Protein AF-A0A7X4AJE9-F1 (afdb_monomer)

pLDDT: mean 83.7, std 13.71, range [44.84, 95.62]

Foldseek 3Di:
DPDDDPPDDPPQPPQPPDDPVRLLVVLPDPDDLVNCCVPRNNVSSVSSVQSVDPVRHDQDPVNVVVDDDCCVVPVPVVVVVVVVVVPPPPPPPDDDDDDDDDPVVVVVLVVPDVPSVVVVVVVCCCVPVPD

Solvent-accessible surface area (backbone atoms only — not comparable to full-atom values): 8282 Å² total; per-residue (Å²): 129,86,81,78,62,92,87,65,75,76,76,75,64,70,89,56,84,73,50,69,72,55,33,48,60,48,34,77,39,95,67,46,60,69,60,38,23,76,73,41,23,61,71,51,23,50,52,21,54,36,65,57,34,82,93,56,60,84,83,47,72,70,52,59,72,67,59,72,62,58,62,79,80,39,46,67,59,50,51,50,53,51,48,58,59,73,57,50,75,73,70,69,95,65,81,93,74,93,74,91,73,60,70,69,57,52,57,53,38,59,73,72,33,96,59,35,71,60,54,52,52,52,52,50,43,54,73,75,66,52,134

Radius of gyration: 29.21 Å; Cα contacts (8 Å, |Δi|>4): 60; chains: 1; bounding box: 66×32×68 Å

Structure (mmCIF, N/CA/C/O backbone):
data_AF-A0A7X4AJE9-F1
#
_entry.id   AF-A0A7X4AJE9-F1
#
loop_
_atom_site.group_PDB
_atom_site.id
_atom_site.type_symbol
_atom_site.label_atom_id
_atom_site.label_alt_id
_atom_site.label_comp_id
_atom_site.label_asym_id
_atom_site.label_entity_id
_atom_site.label_seq_id
_atom_site.pdbx_PDB_ins_code
_atom_site.Cartn_x
_atom_site.Cartn_y
_atom_site.Cartn_z
_atom_site.occupancy
_atom_site.B_iso_or_equiv
_atom_site.auth_seq_id
_atom_site.auth_comp_id
_atom_site.auth_asym_id
_atom_site.auth_atom_id
_atom_site.pdbx_PDB_model_num
ATOM 1 N N . MET A 1 1 ? 10.219 17.040 29.426 1.00 45.28 1 MET A N 1
ATOM 2 C CA . MET A 1 1 ? 9.999 15.578 29.452 1.00 45.28 1 MET A CA 1
ATOM 3 C C . MET A 1 1 ? 11.232 14.907 30.043 1.00 45.28 1 MET A C 1
ATOM 5 O O . MET A 1 1 ? 12.330 15.249 29.604 1.00 45.28 1 MET A O 1
ATOM 9 N N . PRO A 1 2 ? 11.107 14.047 31.068 1.00 44.84 2 PRO A N 1
ATOM 10 C CA . PRO A 1 2 ? 12.257 13.330 31.611 1.00 44.84 2 PRO A CA 1
ATOM 11 C C . PRO A 1 2 ? 12.826 12.388 30.541 1.00 44.84 2 PRO A C 1
ATOM 13 O O . PRO A 1 2 ? 12.080 11.674 29.876 1.00 44.84 2 PRO A O 1
ATOM 16 N N . LYS A 1 3 ? 14.146 12.426 30.329 1.00 49.47 3 LYS A N 1
ATOM 17 C CA . LYS A 1 3 ? 14.810 11.602 29.310 1.00 49.47 3 LYS A CA 1
ATOM 18 C C . LYS A 1 3 ? 14.793 10.137 29.756 1.00 49.47 3 LYS A C 1
ATOM 20 O O . LYS A 1 3 ? 15.368 9.808 30.793 1.00 49.47 3 LYS A O 1
ATOM 25 N N . LEU A 1 4 ? 14.132 9.276 28.983 1.00 56.88 4 LEU A N 1
ATOM 26 C CA . LEU A 1 4 ? 14.134 7.828 29.199 1.00 56.88 4 LEU A CA 1
ATOM 27 C C . LEU A 1 4 ? 15.557 7.272 29.047 1.00 56.88 4 LEU A C 1
ATOM 29 O O . LEU A 1 4 ? 16.344 7.752 28.227 1.00 56.88 4 LEU A O 1
ATOM 33 N N . LYS A 1 5 ? 15.898 6.263 29.855 1.00 60.06 5 LYS A N 1
ATOM 34 C CA . LYS A 1 5 ? 17.211 5.608 29.796 1.00 60.06 5 LYS A CA 1
ATOM 35 C C . LYS A 1 5 ? 17.308 4.728 28.537 1.00 60.06 5 LYS A C 1
ATOM 37 O O . LYS A 1 5 ? 16.307 4.095 28.185 1.00 60.06 5 LYS A O 1
ATOM 42 N N . PRO A 1 6 ? 18.486 4.630 27.890 1.00 46.41 6 PRO A N 1
ATOM 43 C CA . PRO A 1 6 ? 18.695 3.731 26.754 1.00 46.41 6 PRO A CA 1
ATOM 44 C C . PRO A 1 6 ? 18.333 2.287 27.136 1.00 46.41 6 PRO A C 1
ATOM 46 O O . PRO A 1 6 ? 18.794 1.798 28.164 1.00 46.41 6 PRO A O 1
ATOM 49 N N . GLY A 1 7 ? 17.484 1.627 26.341 1.00 64.62 7 GLY A N 1
ATOM 50 C CA . GLY A 1 7 ? 16.988 0.269 26.621 1.00 64.62 7 GLY A CA 1
ATOM 51 C C . GLY A 1 7 ? 15.660 0.197 27.386 1.00 64.62 7 GLY A C 1
ATOM 52 O O . GLY A 1 7 ? 15.195 -0.897 27.691 1.00 64.62 7 GLY A O 1
ATOM 53 N N . THR A 1 8 ? 15.022 1.336 27.674 1.00 60.09 8 THR A N 1
ATOM 54 C CA . THR A 1 8 ? 13.653 1.349 28.210 1.00 60.09 8 THR A CA 1
ATOM 55 C C . THR A 1 8 ? 12.678 0.961 27.100 1.00 60.09 8 THR A C 1
ATOM 57 O O . THR A 1 8 ? 12.446 1.735 26.174 1.00 60.09 8 THR A O 1
ATOM 60 N N . ILE A 1 9 ? 12.115 -0.244 27.191 1.00 61.12 9 ILE A N 1
ATOM 61 C CA . ILE A 1 9 ? 10.921 -0.628 26.433 1.00 61.12 9 ILE A CA 1
ATOM 62 C C . ILE A 1 9 ? 9.808 0.306 26.910 1.00 61.12 9 ILE A C 1
ATOM 64 O O . ILE A 1 9 ? 9.560 0.386 28.114 1.00 61.12 9 ILE A O 1
ATOM 68 N N . TRP A 1 10 ? 9.181 1.048 25.995 1.00 51.84 10 TRP A N 1
ATOM 69 C CA . TRP A 1 10 ? 8.022 1.872 26.332 1.00 51.84 10 TRP A CA 1
ATOM 70 C C . TRP A 1 10 ? 6.995 0.989 27.050 1.00 51.84 10 TRP A C 1
ATOM 72 O O . TRP A 1 10 ? 6.635 -0.057 26.500 1.00 51.84 10 TRP A O 1
ATOM 82 N N . PRO A 1 11 ? 6.547 1.336 28.273 1.00 54.44 11 PRO A N 1
ATOM 83 C CA . PRO A 1 11 ? 5.433 0.616 28.862 1.00 54.44 11 PRO A CA 1
ATOM 84 C C . PRO A 1 11 ? 4.265 0.773 27.891 1.00 54.44 11 PRO A C 1
ATOM 86 O O . PRO A 1 11 ? 3.848 1.897 27.617 1.00 54.44 11 PRO A O 1
ATOM 89 N N . LYS A 1 12 ? 3.775 -0.338 27.322 1.00 54.31 12 LYS A N 1
ATOM 90 C CA . LYS A 1 12 ? 2.525 -0.290 26.563 1.00 54.31 12 LYS A CA 1
ATOM 91 C C . LYS A 1 12 ? 1.478 0.299 27.511 1.00 54.31 12 LYS A C 1
ATOM 93 O O . LYS A 1 12 ? 1.359 -0.230 28.623 1.00 54.31 12 LYS A O 1
ATOM 98 N N . PRO A 1 13 ? 0.782 1.387 27.136 1.00 55.06 13 PRO A N 1
ATOM 99 C CA . PRO A 1 13 ? -0.283 1.915 27.972 1.00 55.06 13 PRO A CA 1
ATOM 100 C C . PRO A 1 13 ? -1.250 0.771 28.288 1.00 55.06 13 PRO A C 1
ATOM 102 O O . PRO A 1 13 ? -1.465 -0.119 27.457 1.00 55.06 13 PRO A O 1
ATOM 105 N N . ALA A 1 14 ? -1.758 0.738 29.522 1.00 57.28 14 ALA A N 1
ATOM 106 C CA . ALA A 1 14 ? -2.761 -0.246 29.909 1.00 57.28 14 ALA A CA 1
ATOM 107 C C . ALA A 1 14 ? -3.884 -0.225 28.864 1.00 57.28 14 ALA A C 1
ATOM 109 O O . ALA A 1 14 ? -4.295 0.856 28.444 1.00 57.28 14 ALA A O 1
ATOM 110 N N . LYS A 1 15 ? -4.345 -1.402 28.422 1.00 56.66 15 LYS A N 1
ATOM 111 C CA . LYS A 1 15 ? -5.471 -1.513 27.490 1.00 56.66 15 LYS A CA 1
ATOM 112 C C . LYS A 1 15 ? -6.719 -0.964 28.184 1.00 56.66 15 LYS A C 1
ATOM 114 O O . LYS A 1 15 ? -7.388 -1.684 28.916 1.00 56.66 15 LYS A O 1
ATOM 119 N N . VAL A 1 16 ? -6.971 0.329 28.031 1.00 66.81 16 VAL A N 1
ATOM 120 C CA . VAL A 1 16 ? -8.236 0.952 28.406 1.00 66.81 16 VAL A CA 1
ATOM 121 C C . VAL A 1 16 ? -9.124 0.775 27.193 1.00 66.81 16 VAL A C 1
ATOM 123 O O . VAL A 1 16 ? -8.960 1.502 26.229 1.00 66.81 16 VAL A O 1
ATOM 126 N N . GLU A 1 17 ? -10.000 -0.218 27.181 1.00 79.94 17 GLU A N 1
ATOM 127 C CA . GLU A 1 17 ? -10.985 -0.343 26.103 1.00 79.94 17 GLU A CA 1
ATOM 128 C C . GLU A 1 17 ? -12.003 0.793 26.271 1.00 79.94 17 GLU A C 1
ATOM 130 O O . GLU A 1 17 ? -12.726 0.841 27.270 1.00 79.94 17 GLU A O 1
ATOM 135 N N . LEU A 1 18 ? -11.981 1.772 25.359 1.00 85.31 18 LEU A N 1
ATOM 136 C CA . LEU A 1 18 ? -12.938 2.876 25.372 1.00 85.31 18 LEU A CA 1
ATOM 137 C C . LEU A 1 18 ? -14.298 2.385 24.873 1.00 85.31 18 LEU A C 1
ATOM 139 O O . LEU A 1 18 ? -14.383 1.570 23.958 1.00 85.31 18 LEU A O 1
ATOM 143 N N . THR A 1 19 ? -15.377 2.904 25.452 1.00 90.56 19 THR A N 1
ATOM 144 C CA . THR A 1 19 ? -16.722 2.690 24.908 1.00 90.56 19 THR A CA 1
ATOM 145 C C . THR A 1 19 ? -16.935 3.535 23.650 1.00 90.56 19 THR A C 1
ATOM 147 O O . THR A 1 19 ? -16.276 4.561 23.473 1.00 90.56 19 THR A O 1
ATOM 150 N N . GLN A 1 20 ? -17.906 3.168 22.807 1.00 85.19 20 GLN A N 1
ATOM 151 C CA . GLN A 1 20 ? -18.232 3.939 21.599 1.00 85.19 20 GLN A CA 1
ATOM 152 C C . GLN A 1 20 ? -18.543 5.411 21.913 1.00 85.19 20 GLN A C 1
ATOM 154 O O . GLN A 1 20 ? -17.998 6.305 21.283 1.00 85.19 20 GLN A O 1
ATOM 159 N N . GLU A 1 21 ? -19.306 5.686 22.977 1.00 89.81 21 GLU A N 1
ATOM 160 C CA . GLU A 1 21 ? -19.583 7.067 23.398 1.00 89.81 21 GLU A CA 1
ATOM 161 C C . GLU A 1 21 ? -18.318 7.858 23.762 1.00 89.81 21 GLU A C 1
ATOM 163 O O . GLU A 1 21 ? -18.287 9.082 23.631 1.00 89.81 21 GLU A O 1
ATOM 168 N N . GLN A 1 22 ? -17.291 7.194 24.300 1.00 91.44 22 GLN A N 1
ATOM 169 C CA . GLN A 1 22 ? -16.013 7.836 24.602 1.00 91.44 22 GLN A CA 1
ATOM 170 C C . GLN A 1 22 ? -15.215 8.082 23.324 1.00 91.44 22 GLN A C 1
ATOM 172 O O . GLN A 1 22 ? -14.599 9.139 23.207 1.00 91.44 22 GLN A O 1
ATOM 177 N N . ILE A 1 23 ? -15.250 7.138 22.384 1.00 91.06 23 ILE A N 1
ATOM 178 C CA . ILE A 1 23 ? -14.620 7.253 21.067 1.00 91.06 23 ILE A CA 1
ATOM 179 C C . ILE A 1 23 ? -15.221 8.437 20.304 1.00 91.06 23 ILE A C 1
ATOM 181 O O . ILE A 1 23 ? -14.466 9.317 19.900 1.00 91.06 23 ILE A O 1
ATOM 185 N N . ASP A 1 24 ? -16.549 8.528 20.215 1.00 90.00 24 ASP A N 1
ATOM 186 C CA . ASP A 1 24 ? -17.253 9.613 19.516 1.00 90.00 24 ASP A CA 1
ATOM 187 C C . ASP A 1 24 ? -16.934 10.976 20.146 1.00 90.00 24 ASP A C 1
ATOM 189 O O . ASP A 1 24 ? -16.547 11.924 19.464 1.00 90.00 24 ASP A O 1
ATOM 193 N N . LYS A 1 25 ? -16.969 11.055 21.485 1.00 93.00 25 LYS A N 1
ATOM 194 C CA . LYS A 1 25 ? -16.584 12.274 22.214 1.00 93.00 25 LYS A CA 1
ATOM 195 C C . LYS A 1 25 ? -15.146 12.692 21.947 1.00 93.00 25 LYS A C 1
ATOM 197 O O . LYS A 1 25 ? -14.864 13.883 21.982 1.00 93.00 25 LYS A O 1
ATOM 202 N N . ILE A 1 26 ? -14.223 11.747 21.761 1.00 91.81 26 ILE A N 1
ATOM 203 C CA . ILE A 1 26 ? -12.829 12.071 21.437 1.00 91.81 26 ILE A CA 1
ATOM 204 C C . ILE A 1 26 ? -12.703 12.434 19.952 1.00 91.81 26 ILE A C 1
ATOM 206 O O . ILE A 1 26 ? -11.946 13.351 19.636 1.00 91.81 26 ILE A O 1
ATOM 210 N N . ALA A 1 27 ? -13.444 11.783 19.056 1.00 89.75 27 ALA A N 1
ATOM 211 C CA . ALA A 1 27 ? -13.449 12.087 17.624 1.00 89.75 27 ALA A CA 1
ATOM 212 C C . ALA A 1 27 ? -13.919 13.524 17.334 1.00 89.75 27 ALA A C 1
ATOM 214 O O . ALA A 1 27 ? -13.346 14.187 16.467 1.00 89.75 27 ALA A O 1
ATOM 215 N N . ASP A 1 28 ? -14.861 14.032 18.135 1.00 91.69 28 ASP A N 1
ATOM 216 C CA . ASP A 1 28 ? -15.330 15.425 18.100 1.00 91.69 28 ASP A CA 1
ATOM 217 C C . ASP A 1 28 ? -14.305 16.449 18.627 1.00 91.69 28 ASP A C 1
ATOM 219 O O . ASP A 1 28 ? -14.494 17.659 18.481 1.00 91.69 28 ASP A O 1
ATOM 223 N N . THR A 1 29 ? -13.209 16.007 19.254 1.00 91.94 29 THR A N 1
ATOM 224 C CA . THR A 1 29 ? -12.161 16.910 19.757 1.00 91.94 29 THR A CA 1
ATOM 225 C C . THR A 1 29 ? -11.045 17.133 18.742 1.00 91.94 29 THR A C 1
ATOM 227 O O . THR A 1 29 ? -10.738 16.290 17.901 1.00 91.94 29 THR A O 1
ATOM 230 N N . ASP A 1 30 ? -10.312 18.235 18.892 1.00 90.38 30 ASP A N 1
ATOM 231 C CA . ASP A 1 30 ? -9.108 18.533 18.103 1.00 90.38 30 ASP A CA 1
ATOM 232 C C . ASP A 1 30 ? -7.879 17.683 18.492 1.00 90.38 30 ASP A C 1
ATOM 234 O O . ASP A 1 30 ? -6.747 18.014 18.130 1.00 90.38 30 ASP A O 1
ATOM 238 N N . MET A 1 31 ? -8.062 16.582 19.233 1.00 90.62 31 MET A N 1
ATOM 239 C CA . MET A 1 31 ? -6.965 15.663 19.526 1.00 90.62 31 MET A CA 1
ATOM 240 C C . MET A 1 31 ? -6.434 15.036 18.231 1.00 90.62 31 MET A C 1
ATOM 242 O O . MET A 1 31 ? -7.191 14.587 17.364 1.00 90.62 31 MET A O 1
ATOM 246 N N . THR A 1 32 ? -5.111 14.996 18.100 1.00 92.31 32 THR A N 1
ATOM 247 C CA . THR A 1 32 ? -4.439 14.296 17.000 1.00 92.31 32 THR A CA 1
ATOM 248 C C . THR A 1 32 ? -4.330 12.806 17.300 1.00 92.31 32 THR A C 1
ATOM 250 O O . THR A 1 32 ? -4.339 12.398 18.461 1.00 92.31 32 THR A O 1
ATOM 253 N N . PHE A 1 33 ? -4.148 11.987 16.259 1.00 89.75 33 PHE A N 1
ATOM 254 C CA . PHE A 1 33 ? -3.937 10.543 16.407 1.00 89.75 33 PHE A CA 1
ATOM 255 C C . PHE A 1 33 ? -2.852 10.220 17.448 1.00 89.75 33 PHE A C 1
ATOM 257 O O . PHE A 1 33 ? -3.103 9.461 18.377 1.00 89.75 33 PHE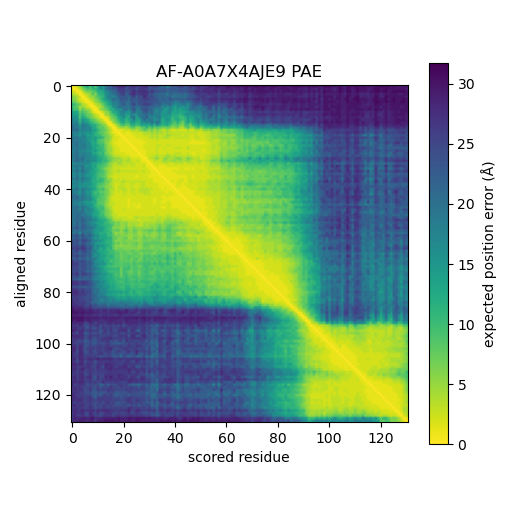 A O 1
ATOM 264 N N . SER A 1 34 ? -1.688 10.877 17.372 1.00 91.38 34 SER A N 1
ATOM 265 C CA . SER A 1 34 ? -0.579 10.655 18.313 1.00 91.38 34 SER A CA 1
ATOM 266 C C . SER A 1 34 ? -0.930 11.010 19.760 1.00 91.38 34 SER A C 1
ATOM 268 O O . SER A 1 34 ? -0.459 10.356 20.684 1.00 91.38 34 SER A O 1
ATOM 270 N N . GLN A 1 35 ? -1.766 12.030 19.977 1.00 91.94 35 GLN A N 1
ATOM 271 C CA . GLN A 1 35 ? -2.218 12.405 21.321 1.00 91.94 35 GLN A CA 1
ATOM 272 C C . GLN A 1 35 ? -3.217 11.392 21.891 1.00 91.94 35 GLN A C 1
ATOM 274 O O . GLN A 1 35 ? -3.209 11.128 23.095 1.00 91.94 35 GLN A O 1
ATOM 279 N N . VAL A 1 36 ? -4.085 10.833 21.044 1.00 90.06 36 VAL A N 1
ATOM 280 C CA . VAL A 1 36 ? -5.017 9.768 21.438 1.00 90.06 36 VAL A CA 1
ATOM 281 C C . VAL A 1 36 ? -4.244 8.479 21.721 1.00 90.06 36 VAL A C 1
ATOM 283 O O . VAL A 1 36 ? -4.483 7.851 22.748 1.00 90.06 36 VAL A O 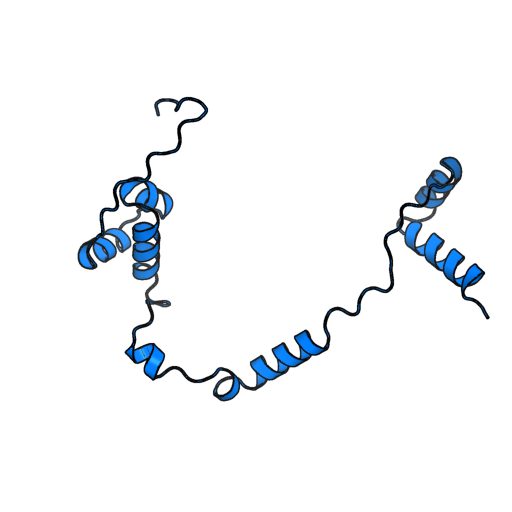1
ATOM 286 N N . GLU A 1 37 ? -3.265 8.134 20.885 1.00 91.12 37 GLU A N 1
ATOM 287 C CA . GLU A 1 37 ? -2.412 6.951 21.040 1.00 91.12 37 GLU A CA 1
ATOM 288 C C . GLU A 1 37 ? -1.590 6.995 22.333 1.00 91.12 37 GLU A C 1
ATOM 290 O O . GLU A 1 37 ? -1.593 6.033 23.099 1.00 91.12 37 GLU A O 1
ATOM 295 N N . GLU A 1 38 ? -0.926 8.118 22.624 1.00 89.69 38 GLU A N 1
ATOM 296 C CA . GLU A 1 38 ? -0.130 8.269 23.849 1.00 89.69 38 GLU A CA 1
ATOM 297 C C . GLU A 1 38 ? -0.994 8.099 25.109 1.00 89.69 38 GLU A C 1
ATOM 299 O O . GLU A 1 38 ? -0.544 7.548 26.117 1.00 89.69 38 GLU A O 1
ATOM 304 N N . LYS A 1 39 ? -2.250 8.558 25.050 1.00 88.62 39 LYS A N 1
ATOM 305 C CA . LYS A 1 39 ? -3.151 8.593 26.203 1.00 88.62 39 LYS A CA 1
ATOM 306 C C . LYS A 1 39 ? -3.972 7.315 26.386 1.00 88.62 39 LYS A C 1
ATOM 308 O O . LYS A 1 39 ? -4.165 6.887 27.523 1.00 88.62 39 LYS A O 1
ATOM 313 N N . TYR A 1 40 ? -4.481 6.741 25.301 1.00 88.94 40 TYR A N 1
ATOM 314 C CA . TYR A 1 40 ? -5.445 5.636 25.318 1.00 88.94 40 TYR A CA 1
ATOM 315 C C . TYR A 1 40 ? -4.932 4.381 24.599 1.00 88.94 40 TYR A C 1
ATOM 317 O O . TYR A 1 40 ? -5.556 3.329 24.697 1.00 88.94 40 TYR A O 1
ATOM 325 N N . GLY A 1 41 ? -3.788 4.453 23.922 1.00 90.00 41 GLY A N 1
ATOM 326 C CA . GLY A 1 41 ? -3.217 3.355 23.150 1.00 90.00 41 GLY A CA 1
ATOM 327 C C . GLY A 1 41 ? -3.615 3.370 21.674 1.00 90.00 41 GLY A C 1
ATOM 328 O O . GLY A 1 41 ? -4.587 4.005 21.268 1.00 90.00 41 GLY A O 1
ATOM 329 N N . GLU A 1 42 ? -2.832 2.638 20.883 1.00 88.88 42 GLU A N 1
ATOM 330 C CA . GLU A 1 42 ? -2.930 2.549 19.419 1.00 88.88 42 GLU A CA 1
ATOM 331 C C . GLU A 1 42 ? -4.314 2.093 18.942 1.00 88.88 42 GLU A C 1
ATOM 333 O O . GLU A 1 42 ? -4.907 2.743 18.089 1.00 88.88 42 GLU A O 1
ATOM 338 N N . GLU A 1 43 ? -4.870 1.043 19.552 1.00 89.69 43 GLU A N 1
ATOM 339 C CA . GLU A 1 43 ? -6.175 0.491 19.163 1.00 89.69 43 GLU A CA 1
ATOM 340 C C . GLU A 1 43 ? -7.292 1.541 19.250 1.00 89.69 43 GLU A C 1
ATOM 342 O O . GLU A 1 43 ? -8.049 1.752 18.308 1.00 89.69 43 GLU A O 1
ATOM 347 N N . ASN A 1 44 ? -7.347 2.282 20.357 1.00 92.25 44 ASN A N 1
ATOM 348 C CA . ASN A 1 44 ? -8.340 3.338 20.534 1.00 92.25 44 ASN A CA 1
ATOM 349 C C . ASN A 1 44 ? -8.095 4.527 19.605 1.00 92.25 44 ASN A C 1
ATOM 351 O O . ASN A 1 44 ? -9.049 5.162 19.167 1.00 92.25 44 ASN A O 1
ATOM 355 N N . ALA A 1 45 ? -6.834 4.844 19.301 1.00 92.88 45 ALA A N 1
ATOM 356 C CA . ALA A 1 45 ? -6.512 5.894 18.342 1.00 92.88 45 ALA A CA 1
ATOM 357 C C . ALA A 1 45 ? -7.005 5.546 16.933 1.00 92.88 45 ALA A C 1
ATOM 359 O O . ALA A 1 45 ? -7.506 6.426 16.232 1.00 92.88 45 ALA A O 1
ATOM 360 N N . ILE A 1 46 ? -6.923 4.269 16.545 1.00 90.94 46 ILE A N 1
ATOM 361 C CA . ILE A 1 46 ? -7.501 3.759 15.297 1.00 90.94 46 ILE A CA 1
ATOM 362 C C . ILE A 1 46 ? -9.025 3.911 15.324 1.00 90.94 46 ILE A C 1
ATOM 364 O O . ILE A 1 46 ? -9.569 4.535 14.417 1.00 90.94 46 ILE A O 1
ATOM 368 N N . LEU A 1 47 ? -9.702 3.435 16.374 1.00 90.94 47 LEU A N 1
ATOM 369 C CA . LEU A 1 47 ? -11.166 3.525 16.488 1.00 90.94 47 LEU A CA 1
ATOM 370 C C . LEU A 1 47 ? -11.681 4.974 16.471 1.00 90.94 47 LEU A C 1
ATOM 372 O O . LEU A 1 47 ? -12.655 5.283 15.791 1.00 90.94 47 LEU A O 1
ATOM 376 N N . VAL A 1 48 ? -10.993 5.892 17.156 1.00 92.94 48 VAL A N 1
ATOM 377 C CA . VAL A 1 48 ? -11.285 7.336 17.095 1.00 92.94 48 VAL A CA 1
ATOM 378 C C . VAL A 1 48 ? -11.076 7.884 15.686 1.00 92.94 48 VAL A C 1
ATOM 380 O O . VAL A 1 48 ? -11.866 8.705 15.226 1.00 92.94 48 VAL A O 1
ATOM 383 N N . GLY A 1 49 ? -10.027 7.438 14.992 1.00 91.69 49 GLY A N 1
ATOM 384 C CA . GLY A 1 49 ? -9.789 7.797 13.597 1.00 91.69 49 GLY A CA 1
ATOM 385 C C . GLY A 1 49 ? -10.936 7.370 12.681 1.00 91.69 49 GLY A C 1
ATOM 386 O O . GLY A 1 49 ? -11.360 8.169 11.852 1.00 91.69 49 GLY A O 1
ATOM 387 N N . ILE A 1 50 ? -11.466 6.158 12.878 1.00 90.69 50 ILE A N 1
ATOM 388 C CA . ILE A 1 50 ? -12.633 5.643 12.147 1.00 90.69 50 ILE A CA 1
ATOM 389 C C . ILE A 1 50 ? -13.870 6.501 12.439 1.00 90.69 50 ILE A C 1
ATOM 391 O O . ILE A 1 50 ? -14.513 6.972 11.510 1.00 90.69 50 ILE A O 1
ATOM 395 N N . ALA A 1 51 ? -14.173 6.774 13.713 1.00 90.12 51 ALA A N 1
ATOM 396 C CA . ALA A 1 51 ? -15.339 7.581 14.093 1.00 90.12 51 ALA A CA 1
ATOM 397 C C . ALA A 1 51 ? -15.285 9.026 13.557 1.00 90.12 51 ALA A C 1
ATOM 399 O O . ALA A 1 51 ? -16.321 9.655 13.350 1.00 90.12 51 ALA A O 1
ATOM 400 N N . ARG A 1 52 ? -14.081 9.556 13.306 1.00 91.88 52 ARG A N 1
ATOM 401 C CA . ARG A 1 52 ? -13.877 10.892 12.729 1.00 91.88 52 ARG A CA 1
ATOM 402 C C . ARG A 1 52 ? -14.143 10.954 11.222 1.00 91.88 52 ARG A C 1
ATOM 404 O O . ARG A 1 52 ? -14.310 12.054 10.698 1.00 91.88 52 ARG A O 1
ATOM 411 N N . ASP A 1 53 ? -14.143 9.815 10.532 1.00 90.06 53 ASP A N 1
ATOM 412 C CA . ASP A 1 53 ? -14.358 9.719 9.088 1.00 90.06 53 ASP A CA 1
ATOM 413 C C . ASP A 1 53 ? -15.755 9.138 8.786 1.00 90.06 53 ASP A C 1
ATOM 415 O O . ASP A 1 53 ? -15.908 7.924 8.625 1.00 90.06 53 ASP A O 1
ATOM 419 N N . PRO A 1 54 ? -16.802 9.985 8.698 1.00 85.88 54 PRO A N 1
ATOM 420 C CA . PRO A 1 54 ? -18.163 9.517 8.437 1.00 85.88 54 PRO A CA 1
ATOM 421 C C . PRO A 1 54 ? -18.337 8.916 7.035 1.00 85.88 54 PRO A C 1
ATOM 423 O O . PRO A 1 54 ? -19.322 8.216 6.800 1.00 85.88 54 PRO A O 1
ATOM 426 N N . ASP A 1 55 ? -17.409 9.180 6.110 1.00 90.00 55 ASP A N 1
ATOM 427 C CA . ASP A 1 55 ? -17.447 8.640 4.750 1.00 90.00 55 ASP A CA 1
ATOM 428 C C . ASP A 1 55 ? -16.868 7.214 4.680 1.00 90.00 55 ASP A C 1
ATOM 430 O O . ASP A 1 55 ? -17.091 6.501 3.696 1.00 90.00 55 ASP A O 1
ATOM 434 N N . ASN A 1 56 ? -16.157 6.772 5.723 1.00 86.31 56 ASN A N 1
ATOM 435 C CA . ASN A 1 56 ? -15.554 5.445 5.814 1.00 86.31 56 ASN A CA 1
ATOM 436 C C . ASN A 1 56 ? -15.818 4.786 7.185 1.00 86.31 56 ASN A C 1
ATOM 438 O O . ASN A 1 56 ? -14.874 4.529 7.941 1.00 86.31 56 ASN A O 1
ATOM 442 N N . PRO A 1 57 ? -17.093 4.489 7.512 1.00 84.12 57 PRO A N 1
ATOM 443 C CA . PRO A 1 57 ? -17.445 3.813 8.753 1.00 84.12 57 PRO A CA 1
ATOM 444 C C . PRO A 1 57 ? -16.920 2.372 8.779 1.00 84.12 57 PRO A C 1
ATOM 446 O O . PRO A 1 57 ? -16.633 1.763 7.742 1.00 84.12 57 PRO A O 1
ATOM 449 N N . GLU A 1 58 ? -16.844 1.796 9.977 1.00 84.19 58 GLU A N 1
ATOM 450 C CA . GLU A 1 58 ? -16.562 0.371 10.134 1.00 84.19 58 GLU A CA 1
ATOM 451 C C . GLU A 1 58 ? -17.668 -0.477 9.486 1.00 84.19 58 GLU A C 1
ATOM 453 O O . GLU A 1 58 ? -18.858 -0.191 9.625 1.00 84.19 58 GLU A O 1
ATOM 458 N N . TRP A 1 59 ? -17.274 -1.515 8.745 1.00 87.81 59 TRP A N 1
ATOM 459 C CA . TRP A 1 59 ? -18.221 -2.404 8.074 1.00 87.81 59 TRP A CA 1
ATOM 460 C C . TRP A 1 59 ? -18.882 -3.349 9.071 1.00 87.81 59 TRP A C 1
ATOM 462 O O . TRP A 1 59 ? -18.203 -4.096 9.777 1.00 87.81 59 TRP A O 1
ATOM 472 N N . THR A 1 60 ? -20.210 -3.366 9.056 1.00 89.69 60 THR A N 1
ATOM 473 C CA . THR A 1 60 ? -21.032 -4.270 9.868 1.00 89.69 60 THR A CA 1
ATOM 474 C C . THR A 1 60 ? -21.182 -5.651 9.219 1.00 89.69 60 THR A C 1
ATOM 476 O O . THR A 1 60 ? -20.921 -5.833 8.024 1.00 89.69 60 THR A O 1
ATOM 479 N N . ASP A 1 61 ? -21.652 -6.643 9.978 1.00 92.06 61 ASP A N 1
ATOM 480 C CA . ASP A 1 61 ? -21.976 -7.972 9.439 1.00 92.06 61 ASP A CA 1
ATOM 481 C C . ASP A 1 61 ? -23.060 -7.889 8.350 1.00 92.06 61 ASP A C 1
ATOM 483 O O . ASP A 1 61 ? -23.020 -8.621 7.355 1.00 92.06 61 ASP A O 1
ATOM 487 N N . GLU A 1 62 ? -24.002 -6.951 8.479 1.00 92.31 62 GLU A N 1
ATOM 488 C CA . GLU A 1 62 ? -25.008 -6.659 7.460 1.00 92.31 62 GLU A CA 1
ATOM 489 C C . GLU A 1 62 ? -24.396 -6.065 6.182 1.00 92.31 62 GLU A C 1
ATOM 491 O O . GLU A 1 62 ? -24.875 -6.349 5.078 1.00 92.31 62 GLU A O 1
ATOM 496 N N . ASP A 1 63 ? -23.334 -5.263 6.289 1.00 91.81 63 ASP A N 1
ATOM 497 C CA . ASP A 1 63 ? -22.592 -4.759 5.125 1.00 91.81 63 ASP A CA 1
ATOM 498 C C . ASP A 1 63 ? -21.874 -5.895 4.400 1.00 91.81 63 ASP A C 1
ATOM 500 O O . ASP A 1 63 ? -21.974 -6.007 3.173 1.00 91.81 63 ASP A O 1
ATOM 504 N N . TRP A 1 64 ? -21.244 -6.802 5.152 1.00 92.00 64 TRP A N 1
ATOM 505 C CA . TRP A 1 64 ? -20.629 -8.010 4.602 1.00 92.00 64 TRP A CA 1
ATOM 506 C C . TRP A 1 64 ? -21.647 -8.926 3.928 1.00 92.00 64 TRP A C 1
ATOM 508 O O . TRP A 1 64 ? -21.382 -9.438 2.839 1.00 92.00 64 TRP A O 1
ATOM 518 N N . ALA A 1 65 ? -22.829 -9.093 4.522 1.00 94.06 65 ALA A N 1
ATOM 519 C CA . ALA A 1 65 ? -23.904 -9.894 3.943 1.00 94.06 65 ALA A CA 1
ATOM 520 C C . ALA A 1 65 ? -24.418 -9.317 2.611 1.00 94.06 65 ALA A C 1
ATOM 522 O O . ALA A 1 65 ? -24.860 -10.066 1.737 1.00 94.06 65 ALA A O 1
ATOM 523 N N . ARG A 1 66 ? -24.349 -7.991 2.436 1.00 93.25 66 ARG A N 1
ATOM 524 C CA . ARG A 1 66 ? -24.722 -7.299 1.190 1.00 93.25 66 ARG A CA 1
ATOM 525 C C . ARG A 1 66 ? -23.569 -7.171 0.194 1.00 93.25 66 ARG A C 1
ATOM 527 O O . ARG A 1 66 ? -23.815 -6.812 -0.963 1.00 93.25 66 ARG A O 1
ATOM 534 N N . ALA A 1 67 ? -22.332 -7.433 0.610 1.00 92.88 67 ALA A N 1
ATOM 535 C CA . ALA A 1 67 ? -21.160 -7.284 -0.236 1.00 92.88 67 ALA A CA 1
ATOM 536 C C . ALA A 1 67 ? -21.217 -8.245 -1.431 1.00 92.88 67 ALA A C 1
ATOM 538 O O . ALA A 1 67 ? -21.509 -9.435 -1.308 1.00 92.88 67 ALA A O 1
ATOM 539 N N . ARG A 1 68 ? -20.911 -7.721 -2.621 1.00 95.19 68 ARG A N 1
ATOM 540 C CA . ARG A 1 68 ? -20.885 -8.495 -3.867 1.00 95.19 68 ARG A CA 1
ATOM 541 C C . ARG A 1 68 ? -19.458 -8.634 -4.386 1.00 95.19 68 ARG A C 1
ATOM 543 O O . ARG A 1 68 ? -18.672 -7.693 -4.257 1.00 95.19 68 ARG A O 1
ATOM 550 N N . PRO A 1 69 ? -19.103 -9.763 -5.024 1.00 94.44 69 PRO A N 1
ATOM 551 C CA . PRO A 1 69 ? -17.782 -9.933 -5.610 1.00 94.44 69 PRO A CA 1
ATOM 552 C C . PRO A 1 69 ? -17.446 -8.822 -6.613 1.00 94.44 69 PRO A C 1
ATOM 554 O O . PRO A 1 69 ? -18.245 -8.501 -7.492 1.00 94.44 69 PRO A O 1
ATOM 557 N N . ALA A 1 70 ? -16.215 -8.303 -6.561 1.00 94.19 70 ALA A N 1
ATOM 558 C CA . ALA A 1 70 ? -15.758 -7.222 -7.442 1.00 94.19 70 ALA A CA 1
ATOM 559 C C . ALA A 1 70 ? -15.916 -7.532 -8.945 1.00 94.19 70 ALA A C 1
ATOM 561 O O . ALA A 1 7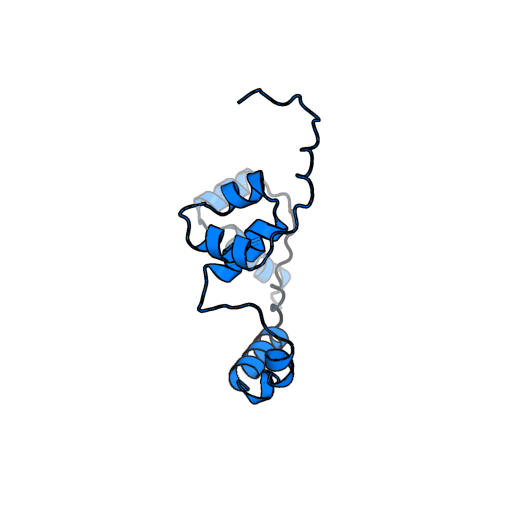0 ? -16.099 -6.624 -9.745 1.00 94.19 70 ALA A O 1
ATOM 562 N N . ILE A 1 71 ? -15.874 -8.810 -9.343 1.00 95.38 71 ILE A N 1
ATOM 563 C CA . ILE A 1 71 ? -16.079 -9.223 -10.741 1.00 95.38 71 ILE A CA 1
ATOM 564 C C . ILE A 1 71 ? -17.511 -8.988 -11.232 1.00 95.38 71 ILE A C 1
ATOM 566 O O . ILE A 1 71 ? -17.712 -8.820 -12.432 1.00 95.38 71 ILE A O 1
ATOM 570 N N . GLU A 1 72 ? -18.489 -8.975 -10.329 1.00 95.19 72 GLU A N 1
ATOM 571 C CA . GLU A 1 72 ? -19.888 -8.743 -10.676 1.00 95.19 72 GLU A CA 1
ATOM 572 C C . GLU A 1 72 ? -20.237 -7.258 -10.749 1.00 95.19 72 GLU A C 1
ATOM 574 O O . GLU A 1 72 ? -21.078 -6.872 -11.557 1.00 95.19 72 GLU A O 1
ATOM 579 N N . VAL A 1 73 ? -19.625 -6.439 -9.889 1.00 95.62 73 VAL A N 1
ATOM 580 C CA . VAL A 1 73 ? -19.922 -5.001 -9.786 1.00 95.62 73 VAL A CA 1
ATOM 581 C C . VAL A 1 73 ? -18.981 -4.134 -10.624 1.00 95.62 73 VAL A C 1
ATOM 583 O O . VAL A 1 73 ? -19.418 -3.124 -11.163 1.00 95.62 73 VAL A O 1
ATOM 586 N N . HIS A 1 74 ? -17.723 -4.555 -10.789 1.00 95.25 74 HIS A N 1
ATOM 587 C CA . HIS A 1 74 ? -16.673 -3.842 -11.527 1.00 95.25 74 HIS A CA 1
ATOM 588 C C . HIS A 1 74 ? -15.850 -4.794 -12.419 1.00 95.25 74 HIS A C 1
ATOM 590 O O . HIS A 1 74 ? -14.634 -4.976 -12.228 1.00 95.25 74 HIS A O 1
ATOM 596 N N . PRO A 1 75 ? -16.490 -5.457 -13.401 1.00 94.31 75 PRO A N 1
ATOM 597 C CA . PRO A 1 75 ? -15.833 -6.446 -14.257 1.00 94.31 75 PRO A CA 1
ATOM 598 C C . PRO A 1 75 ? -14.622 -5.881 -15.020 1.00 94.31 75 PRO A C 1
ATOM 600 O O . PRO A 1 75 ? -13.629 -6.585 -15.240 1.00 94.31 75 PRO A O 1
ATOM 603 N N . GLU A 1 76 ? -14.670 -4.610 -15.414 1.00 95.31 76 GLU A N 1
ATOM 604 C CA . GLU A 1 76 ? -13.597 -3.891 -16.098 1.00 95.31 76 GLU A CA 1
ATOM 605 C C . GLU A 1 76 ? -12.328 -3.768 -15.248 1.00 95.31 76 GLU A C 1
ATOM 607 O O . GLU A 1 76 ? -11.234 -4.040 -15.758 1.00 95.31 76 GLU A O 1
ATOM 612 N N . LEU A 1 77 ? -12.462 -3.455 -13.954 1.00 93.88 77 LEU A N 1
ATOM 613 C CA . LEU A 1 77 ? -11.330 -3.338 -13.031 1.00 93.88 77 LEU A CA 1
ATOM 614 C C . LEU A 1 77 ? -10.664 -4.695 -12.821 1.00 93.88 77 LEU A C 1
ATOM 616 O O . LEU A 1 77 ? -9.440 -4.820 -12.921 1.00 93.88 77 LEU A O 1
ATOM 620 N N . VAL A 1 78 ? -11.465 -5.744 -12.624 1.00 94.06 78 VAL A N 1
ATOM 621 C CA . VAL A 1 78 ? -10.948 -7.110 -12.464 1.00 94.06 78 VAL A CA 1
ATOM 622 C C . VAL A 1 78 ? -10.228 -7.572 -13.731 1.00 94.06 78 VAL A C 1
ATOM 624 O O . VAL A 1 78 ? -9.147 -8.164 -13.656 1.00 94.06 78 VAL A O 1
ATOM 627 N N . LYS A 1 79 ? -10.775 -7.273 -14.914 1.00 92.94 79 LYS A N 1
ATOM 628 C CA . LYS A 1 79 ? -10.136 -7.596 -16.196 1.00 92.94 79 LYS A CA 1
ATOM 629 C C . LYS A 1 79 ? -8.822 -6.837 -16.384 1.00 92.94 79 LYS A C 1
ATOM 631 O O . LYS A 1 79 ? -7.842 -7.438 -16.829 1.00 92.94 79 LYS A O 1
ATOM 636 N N . ALA A 1 80 ? -8.781 -5.551 -16.040 1.00 90.94 80 ALA A N 1
ATOM 637 C CA . ALA A 1 80 ? -7.566 -4.741 -16.092 1.00 90.94 80 ALA A CA 1
ATOM 638 C C . ALA A 1 80 ? -6.490 -5.279 -15.136 1.00 90.94 80 ALA A C 1
ATOM 640 O O . ALA A 1 80 ? -5.358 -5.513 -15.561 1.00 90.94 80 ALA A O 1
ATOM 641 N N . HIS A 1 81 ? -6.857 -5.586 -13.890 1.00 88.94 81 HIS A N 1
ATOM 642 C CA . HIS A 1 81 ? -5.947 -6.167 -12.904 1.00 88.94 81 HIS A CA 1
ATOM 643 C C . HIS A 1 81 ? -5.388 -7.522 -13.365 1.00 88.94 81 HIS A C 1
ATOM 645 O O . HIS A 1 81 ? -4.177 -7.753 -13.319 1.00 88.94 81 HIS A O 1
ATOM 651 N N . ARG A 1 82 ? -6.246 -8.413 -13.883 1.00 88.38 82 ARG A N 1
ATOM 652 C CA . ARG A 1 82 ? -5.820 -9.712 -14.433 1.00 88.38 82 ARG A CA 1
ATOM 653 C C . ARG A 1 82 ? -4.870 -9.552 -15.616 1.00 88.38 82 ARG A C 1
ATOM 655 O O . ARG A 1 82 ? -3.884 -10.279 -15.689 1.00 88.38 82 ARG A O 1
ATOM 662 N N . ARG A 1 83 ? -5.124 -8.595 -16.516 1.00 84.88 83 ARG A N 1
ATOM 663 C CA . ARG A 1 83 ? -4.212 -8.275 -17.627 1.00 84.88 83 ARG A CA 1
ATOM 664 C C . ARG A 1 83 ? -2.861 -7.776 -17.122 1.00 84.88 83 ARG A C 1
ATOM 666 O O . ARG A 1 83 ? -1.846 -8.284 -17.580 1.00 84.88 83 ARG A O 1
ATOM 673 N N . ALA A 1 84 ? -2.840 -6.851 -16.163 1.00 81.12 84 ALA A N 1
ATOM 674 C CA . ALA A 1 84 ? -1.600 -6.341 -15.575 1.00 81.12 84 ALA A CA 1
ATOM 675 C C . ALA A 1 84 ? -0.782 -7.453 -14.891 1.00 81.12 84 ALA A C 1
ATOM 677 O O . ALA A 1 84 ? 0.432 -7.528 -15.064 1.00 81.12 84 ALA A O 1
ATOM 678 N N . ARG A 1 85 ? -1.450 -8.370 -14.177 1.00 73.88 85 ARG A N 1
ATOM 679 C CA . ARG A 1 85 ? -0.817 -9.560 -13.580 1.00 73.88 85 ARG A CA 1
ATOM 680 C C . ARG A 1 85 ? -0.310 -10.554 -14.625 1.00 73.88 85 ARG A C 1
ATOM 682 O O . ARG A 1 85 ? 0.776 -11.095 -14.454 1.00 73.88 85 ARG A O 1
ATOM 689 N N . ALA A 1 86 ? -1.068 -10.789 -15.697 1.00 70.88 86 ALA A N 1
ATOM 690 C CA . ALA A 1 86 ? -0.669 -11.676 -16.792 1.00 70.88 86 ALA A CA 1
ATOM 691 C C . ALA A 1 86 ? 0.492 -11.101 -17.619 1.00 70.88 86 ALA A C 1
ATOM 693 O O . ALA A 1 86 ? 1.326 -11.847 -18.118 1.00 70.88 86 ALA A O 1
ATOM 694 N N . GLN A 1 87 ? 0.594 -9.775 -17.705 1.00 62.28 87 GLN A N 1
ATOM 695 C CA . GLN A 1 87 ? 1.758 -9.060 -18.232 1.00 62.28 87 GLN A CA 1
ATOM 696 C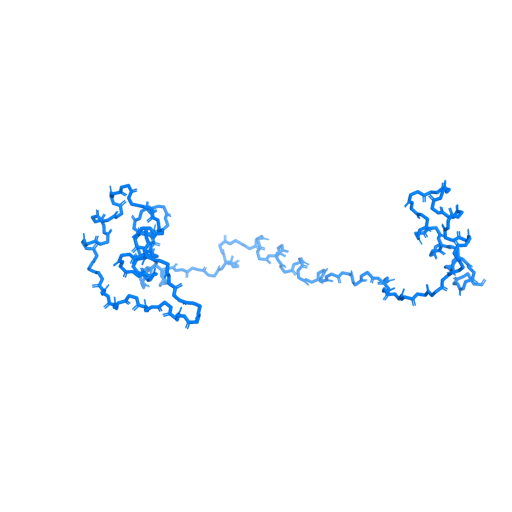 C . GLN A 1 87 ? 2.915 -8.984 -17.226 1.00 62.28 87 GLN A C 1
ATOM 698 O O . GLN A 1 87 ? 3.772 -8.110 -17.377 1.00 62.28 87 GLN A O 1
ATOM 703 N N . GLY A 1 88 ? 2.914 -9.856 -16.203 1.00 58.41 88 GLY A N 1
ATOM 704 C CA . GLY A 1 88 ? 3.891 -9.913 -15.122 1.00 58.41 88 GLY A CA 1
ATOM 705 C C . GLY A 1 88 ? 5.262 -9.501 -15.622 1.00 58.41 88 GLY A C 1
ATOM 706 O O . GLY A 1 88 ? 5.699 -10.048 -16.633 1.00 58.41 88 GLY A O 1
ATOM 707 N N . LYS A 1 89 ? 5.828 -8.463 -14.970 1.00 60.00 89 LYS A N 1
ATOM 708 C CA . LYS A 1 89 ? 7.065 -7.750 -15.331 1.00 60.00 89 LYS A CA 1
ATOM 709 C C . LYS A 1 89 ? 7.831 -8.552 -16.370 1.00 60.00 89 LYS A C 1
ATOM 711 O O . LYS A 1 89 ? 8.460 -9.537 -15.988 1.00 60.00 89 LYS A O 1
ATOM 716 N N . LYS A 1 90 ? 7.760 -8.158 -17.653 1.00 57.41 90 LYS A N 1
ATOM 717 C CA . LYS A 1 90 ? 8.752 -8.598 -18.641 1.00 57.41 90 LYS A CA 1
ATOM 718 C C . LYS A 1 90 ? 10.081 -8.449 -17.928 1.00 57.41 90 LYS A C 1
ATOM 720 O O . LYS A 1 90 ? 10.454 -7.318 -17.620 1.00 57.41 90 LYS A O 1
ATOM 725 N N . ILE A 1 91 ? 10.686 -9.568 -17.534 1.00 55.19 91 ILE A N 1
ATOM 726 C CA . ILE A 1 91 ? 11.936 -9.550 -16.791 1.00 55.19 91 ILE A CA 1
ATOM 727 C C . ILE A 1 91 ? 12.847 -8.748 -17.711 1.00 55.19 91 ILE A C 1
ATOM 729 O O . ILE A 1 91 ? 12.986 -9.149 -18.873 1.00 55.19 9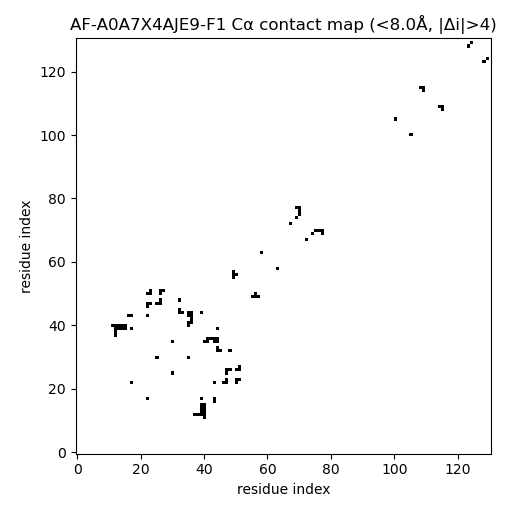1 ILE A O 1
ATOM 733 N N . PRO A 1 92 ? 13.342 -7.563 -17.306 1.00 58.53 92 PRO A N 1
ATOM 734 C CA . PRO A 1 92 ? 14.307 -6.883 -18.138 1.00 58.53 92 PRO A CA 1
ATOM 735 C C . PRO A 1 92 ? 15.419 -7.905 -18.316 1.00 58.53 92 PRO A C 1
ATOM 737 O O . PRO A 1 92 ? 15.988 -8.373 -17.334 1.00 58.53 92 PRO A O 1
ATOM 740 N N . MET A 1 93 ? 15.652 -8.337 -19.554 1.00 66.88 93 MET A N 1
ATOM 741 C CA . MET A 1 93 ? 16.720 -9.272 -19.907 1.00 66.88 93 MET A CA 1
ATOM 742 C C . MET A 1 93 ? 18.052 -8.514 -19.838 1.00 66.88 93 MET A C 1
ATOM 744 O O . MET A 1 93 ? 18.778 -8.371 -20.815 1.00 66.88 93 MET A O 1
ATOM 748 N N . ILE A 1 94 ? 18.276 -7.881 -18.692 1.00 73.75 94 ILE A N 1
ATOM 749 C CA . ILE A 1 94 ? 19.402 -7.058 -18.314 1.00 73.75 94 ILE A CA 1
ATOM 750 C C . ILE A 1 94 ? 19.799 -7.616 -16.959 1.00 73.75 94 ILE A C 1
ATOM 752 O O . ILE A 1 94 ? 19.175 -7.338 -15.935 1.00 73.75 94 ILE A O 1
ATOM 756 N N . GLU A 1 95 ? 20.809 -8.467 -16.984 1.00 81.94 95 GLU A N 1
ATOM 757 C CA . GLU A 1 95 ? 21.418 -8.986 -15.776 1.00 81.94 95 GLU A CA 1
ATOM 758 C C . GLU A 1 95 ? 22.440 -7.965 -15.267 1.00 81.94 95 GLU A C 1
ATOM 760 O O . GLU A 1 95 ? 23.296 -7.488 -16.016 1.00 81.94 95 GLU A O 1
ATOM 765 N N . HIS A 1 96 ? 22.328 -7.584 -13.995 1.00 86.06 96 HIS A N 1
ATOM 766 C CA . HIS A 1 96 ? 23.263 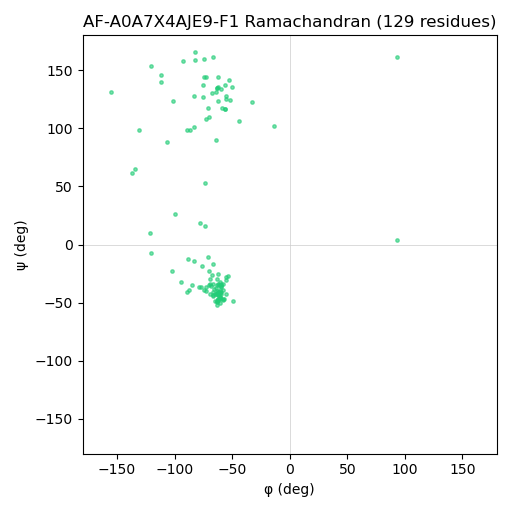-6.653 -13.375 1.00 86.06 96 HIS A CA 1
ATOM 767 C C . HIS A 1 96 ? 24.500 -7.413 -12.901 1.00 86.06 96 HIS A C 1
ATOM 769 O O . HIS A 1 96 ? 24.489 -8.033 -11.840 1.00 86.06 96 HIS A O 1
ATOM 775 N N . VAL A 1 97 ? 25.573 -7.331 -13.683 1.00 87.25 97 VAL A N 1
ATOM 776 C CA . VAL A 1 97 ? 26.868 -7.940 -13.364 1.00 87.25 97 VAL A CA 1
ATOM 777 C C . VAL A 1 97 ? 27.926 -6.871 -13.085 1.00 87.25 97 VAL A C 1
ATOM 779 O O . VAL A 1 97 ? 27.993 -5.845 -13.765 1.00 87.25 97 VAL A O 1
ATOM 782 N N . SER A 1 98 ? 28.770 -7.111 -12.080 1.00 89.62 98 SER A N 1
ATOM 783 C CA . SER A 1 98 ? 29.910 -6.247 -11.751 1.00 89.62 98 SER A CA 1
ATOM 784 C C . SER A 1 98 ? 31.143 -6.701 -12.528 1.00 89.62 98 SER A C 1
ATOM 786 O O . SER A 1 98 ? 31.822 -7.640 -12.123 1.00 89.62 98 SER A O 1
ATOM 788 N N . ILE A 1 99 ? 31.432 -6.037 -13.648 1.00 88.00 99 ILE A N 1
ATOM 789 C CA . ILE A 1 99 ? 32.620 -6.305 -14.469 1.00 88.00 99 ILE A CA 1
ATOM 790 C C . ILE A 1 99 ? 33.672 -5.227 -14.171 1.00 88.00 99 ILE A C 1
ATOM 792 O O . ILE A 1 99 ? 33.367 -4.040 -14.325 1.00 88.00 99 ILE A O 1
ATOM 796 N N . PRO A 1 100 ? 34.901 -5.589 -13.757 1.00 89.69 100 PRO A N 1
ATOM 797 C CA . PRO A 1 100 ? 35.976 -4.616 -13.629 1.00 89.69 100 PRO A CA 1
ATOM 798 C C . PRO A 1 100 ? 36.374 -4.096 -15.016 1.00 89.69 100 PRO A C 1
ATOM 800 O O . PRO A 1 100 ? 36.612 -4.870 -15.941 1.00 89.69 100 PRO A O 1
ATOM 803 N N . LEU A 1 101 ? 36.456 -2.775 -15.158 1.00 90.50 101 LEU A N 1
ATOM 804 C CA . LEU A 1 101 ? 36.919 -2.094 -16.366 1.00 90.50 101 LEU A CA 1
ATOM 805 C C . LEU A 1 101 ? 38.138 -1.232 -16.031 1.00 90.50 101 LEU A C 1
ATOM 807 O O . LEU A 1 101 ? 38.286 -0.767 -14.902 1.00 90.50 101 LEU A O 1
ATOM 811 N N . ASP A 1 102 ? 38.990 -0.988 -17.026 1.00 94.06 102 ASP A N 1
ATOM 812 C CA . ASP A 1 102 ? 40.132 -0.086 -16.885 1.00 94.06 102 ASP A CA 1
ATOM 813 C C . ASP A 1 102 ? 39.674 1.340 -16.512 1.00 94.06 102 ASP A C 1
ATOM 815 O O . ASP A 1 102 ? 38.752 1.904 -17.112 1.00 94.06 102 ASP A O 1
ATOM 819 N N . ALA A 1 103 ? 40.336 1.949 -15.525 1.00 93.50 103 ALA A N 1
ATOM 820 C CA . ALA A 1 103 ? 39.970 3.265 -15.007 1.00 93.50 103 ALA A CA 1
ATOM 821 C C . ALA A 1 103 ? 40.090 4.392 -16.052 1.00 93.50 103 ALA A C 1
ATOM 823 O O . ALA A 1 103 ? 39.284 5.329 -16.050 1.00 93.50 103 ALA A O 1
ATOM 824 N N . HIS A 1 104 ? 41.063 4.326 -16.964 1.00 94.06 104 HIS A N 1
ATOM 825 C CA . HIS A 1 104 ? 41.200 5.290 -18.057 1.00 94.06 104 HIS A CA 1
ATOM 826 C C . HIS A 1 104 ? 40.084 5.130 -19.091 1.00 94.06 104 HIS A C 1
ATOM 828 O O . HIS A 1 104 ? 39.598 6.133 -19.627 1.00 94.06 104 HIS A O 1
ATOM 834 N N . LEU A 1 105 ? 39.638 3.894 -19.333 1.00 91.38 105 LEU A N 1
ATOM 835 C CA . LEU A 1 105 ? 38.522 3.610 -20.231 1.00 91.38 105 LEU A CA 1
ATOM 836 C C . LEU A 1 105 ? 37.213 4.196 -19.688 1.00 91.38 105 LEU A C 1
ATOM 838 O O . LEU A 1 105 ? 36.532 4.924 -20.412 1.00 91.38 105 LEU A O 1
ATOM 842 N N . VAL A 1 106 ? 36.900 3.950 -18.410 1.00 91.88 106 VAL A N 1
ATOM 843 C CA . VAL A 1 106 ? 35.690 4.484 -17.755 1.00 91.88 106 VAL A CA 1
ATOM 844 C C . VAL A 1 106 ? 35.667 6.010 -17.821 1.00 91.88 106 VAL A C 1
ATOM 846 O O . VAL A 1 106 ? 34.690 6.592 -18.289 1.00 91.88 106 VAL A O 1
ATOM 849 N N . ARG A 1 107 ? 36.783 6.667 -17.481 1.00 93.62 107 ARG A N 1
ATOM 850 C CA . ARG A 1 107 ? 36.892 8.136 -17.542 1.00 93.62 107 ARG A CA 1
ATOM 851 C C . ARG A 1 107 ? 36.657 8.694 -18.944 1.00 93.62 107 ARG A C 1
ATOM 853 O O . ARG A 1 107 ? 36.106 9.784 -19.087 1.00 93.62 107 ARG A O 1
ATOM 860 N N . ARG A 1 108 ? 37.104 7.997 -19.992 1.00 93.06 108 ARG A N 1
ATOM 861 C CA . ARG A 1 108 ? 36.879 8.432 -21.378 1.00 93.06 108 ARG A CA 1
ATOM 862 C C . ARG A 1 108 ? 35.421 8.242 -21.793 1.00 93.06 108 ARG A C 1
ATOM 864 O O . ARG A 1 108 ? 34.865 9.113 -22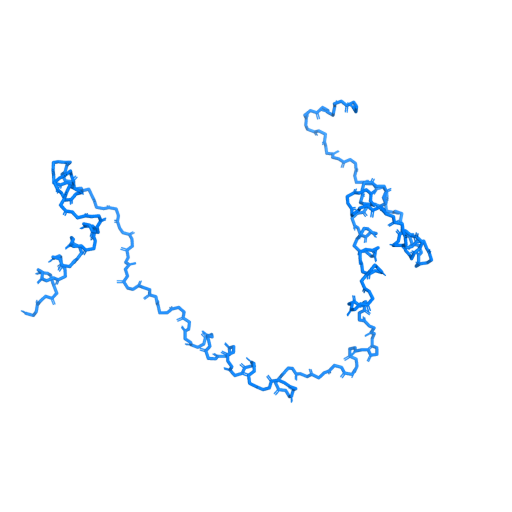.461 1.00 93.06 108 ARG A O 1
ATOM 871 N N . LEU A 1 109 ? 34.816 7.129 -21.389 1.00 90.44 109 LEU A N 1
ATOM 872 C CA . LEU A 1 109 ? 33.418 6.804 -21.657 1.00 90.44 109 LEU A CA 1
ATOM 873 C C . LEU A 1 109 ? 32.472 7.819 -21.001 1.00 90.44 109 LEU A C 1
ATOM 875 O O . LEU A 1 109 ? 31.645 8.402 -21.698 1.00 90.44 109 LEU A O 1
ATOM 879 N N . GLU A 1 110 ? 32.684 8.119 -19.719 1.00 90.19 110 GLU A N 1
ATOM 880 C CA . GLU A 1 110 ? 31.918 9.118 -18.958 1.00 90.19 110 GLU A CA 1
ATOM 881 C C . GLU A 1 110 ? 31.976 10.518 -19.573 1.00 90.19 110 GLU A C 1
ATOM 883 O O . GLU A 1 110 ? 30.968 11.218 -19.617 1.00 90.19 110 GLU A O 1
ATOM 888 N N . LYS A 1 111 ? 33.140 10.926 -20.094 1.00 92.94 111 LYS A N 1
ATOM 889 C CA . LYS A 1 111 ? 33.298 12.224 -20.770 1.00 92.94 111 LYS A CA 1
ATOM 890 C C . LYS A 1 111 ? 32.595 12.302 -22.123 1.00 92.94 111 LYS A C 1
ATOM 892 O O . LYS A 1 111 ? 32.364 13.403 -22.612 1.00 92.94 111 LYS A O 1
ATOM 897 N N . THR A 1 112 ? 32.337 11.161 -22.758 1.00 86.75 112 THR A N 1
ATOM 898 C CA . THR A 1 112 ? 31.791 11.122 -24.118 1.00 86.75 112 THR A CA 1
ATOM 899 C C . THR A 1 112 ? 30.266 11.162 -24.113 1.00 86.75 112 THR A C 1
ATOM 901 O O . THR A 1 112 ? 29.684 11.796 -24.988 1.00 86.75 112 THR A O 1
ATOM 904 N N . ASP A 1 113 ? 29.618 10.475 -23.170 1.00 87.69 113 ASP A N 1
ATOM 905 C CA . ASP A 1 113 ? 28.157 10.360 -23.131 1.00 87.69 113 ASP A CA 1
ATOM 906 C C . ASP A 1 113 ? 27.658 10.073 -21.698 1.00 87.69 113 ASP A C 1
ATOM 908 O O . ASP A 1 113 ? 28.147 9.128 -21.067 1.00 87.69 113 ASP A O 1
ATOM 912 N N . PRO A 1 114 ? 26.650 10.807 -21.184 1.00 88.12 114 PRO A N 1
ATOM 913 C CA . PRO A 1 114 ? 25.961 10.461 -19.937 1.00 88.12 114 PRO A CA 1
ATOM 914 C C . PRO A 1 114 ? 25.411 9.022 -19.900 1.00 88.12 114 PRO A C 1
ATOM 916 O O . PRO A 1 114 ? 25.323 8.422 -18.829 1.00 88.12 114 PRO A O 1
ATOM 919 N N . ASN A 1 115 ? 25.094 8.435 -21.059 1.00 90.94 115 ASN A N 1
ATOM 920 C CA . ASN A 1 115 ? 24.560 7.078 -21.217 1.00 90.94 115 ASN A CA 1
ATOM 921 C C . ASN A 1 115 ? 25.624 6.044 -21.627 1.00 90.94 115 ASN A C 1
ATOM 923 O O . ASN A 1 115 ? 25.312 5.014 -22.236 1.00 90.94 115 ASN A O 1
ATOM 927 N N . TRP A 1 116 ? 26.894 6.281 -21.292 1.00 92.88 116 TRP A N 1
ATOM 928 C CA . TRP A 1 116 ? 28.004 5.428 -21.721 1.00 92.88 116 TRP A CA 1
ATOM 929 C C . TRP A 1 116 ? 27.854 3.940 -21.360 1.00 92.88 116 TRP A C 1
ATOM 931 O O . TRP A 1 116 ? 28.318 3.086 -22.113 1.00 92.88 116 TRP A O 1
ATOM 941 N N . LYS A 1 117 ? 27.170 3.602 -20.258 1.00 91.00 117 LYS A N 1
ATOM 942 C CA . LYS A 1 117 ? 26.891 2.205 -19.867 1.00 91.00 117 LYS A CA 1
ATOM 943 C C . LYS A 1 117 ? 26.024 1.482 -20.903 1.00 91.00 117 LYS A C 1
ATOM 945 O O . LYS A 1 117 ? 26.331 0.355 -21.284 1.00 91.00 117 LYS A O 1
ATOM 950 N N . THR A 1 118 ? 24.986 2.149 -21.409 1.00 90.19 118 THR A N 1
ATOM 951 C CA . THR A 1 118 ? 24.122 1.625 -22.480 1.00 90.19 118 THR A CA 1
ATOM 952 C C . THR A 1 118 ? 24.922 1.425 -23.762 1.00 90.19 118 THR A C 1
ATOM 954 O O . THR A 1 118 ? 24.837 0.371 -24.388 1.00 90.19 118 THR A O 1
ATOM 957 N N . ARG A 1 119 ? 25.789 2.388 -24.099 1.00 89.94 119 ARG A N 1
ATOM 958 C CA . ARG A 1 119 ? 26.676 2.296 -25.264 1.00 89.94 119 ARG A CA 1
ATOM 959 C C . ARG A 1 119 ? 27.645 1.114 -25.175 1.00 89.94 119 ARG A C 1
ATOM 961 O O . ARG A 1 119 ? 27.853 0.433 -26.175 1.00 89.94 119 ARG A O 1
ATOM 968 N N . VAL A 1 120 ? 28.221 0.852 -24.000 1.00 92.00 120 VAL A N 1
ATOM 969 C CA . VAL A 1 120 ? 29.067 -0.334 -23.770 1.00 92.00 120 VAL A CA 1
ATOM 970 C C . VAL A 1 120 ? 28.265 -1.614 -23.998 1.00 92.00 120 VAL A C 1
ATOM 972 O O . VAL A 1 120 ? 28.720 -2.495 -24.724 1.00 92.00 120 VAL A O 1
ATOM 975 N N . ASN A 1 121 ? 27.054 -1.697 -23.446 1.00 90.81 121 ASN A N 1
ATOM 976 C CA . ASN A 1 121 ? 26.186 -2.853 -23.640 1.00 90.81 121 ASN A CA 1
ATOM 977 C C . ASN A 1 121 ? 25.821 -3.078 -25.122 1.00 90.81 121 ASN A C 1
ATOM 979 O O . ASN A 1 121 ? 25.816 -4.216 -25.586 1.00 90.81 121 ASN A O 1
ATOM 983 N N . ASP A 1 122 ? 25.572 -2.016 -25.891 1.00 90.00 122 ASP A N 1
ATOM 984 C CA . ASP A 1 122 ? 25.281 -2.130 -27.326 1.00 90.00 122 ASP A CA 1
ATOM 985 C C . ASP A 1 122 ? 26.491 -2.586 -28.148 1.00 90.00 122 ASP A C 1
ATOM 987 O O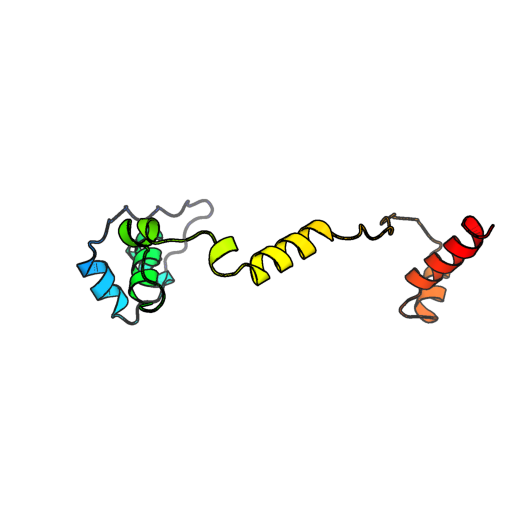 . ASP A 1 122 ? 26.328 -3.353 -29.100 1.00 90.00 122 ASP A O 1
ATOM 991 N N . ILE A 1 123 ? 27.704 -2.158 -27.780 1.00 91.12 123 ILE A N 1
ATOM 992 C CA . ILE A 1 123 ? 28.943 -2.664 -28.388 1.00 91.12 123 ILE A CA 1
ATOM 993 C C . ILE A 1 123 ? 29.081 -4.162 -28.105 1.00 91.12 123 ILE A C 1
A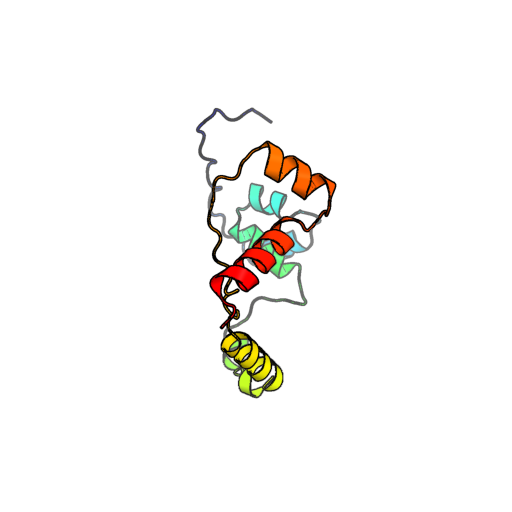TOM 995 O O . ILE A 1 123 ? 29.283 -4.933 -29.039 1.00 91.12 123 ILE A O 1
ATOM 999 N N . LEU A 1 124 ? 28.906 -4.589 -26.850 1.00 90.56 124 LEU A N 1
ATOM 1000 C CA . LEU A 1 124 ? 28.977 -6.005 -26.475 1.00 90.56 124 LEU A CA 1
ATOM 1001 C C . LEU A 1 124 ? 27.927 -6.843 -27.209 1.00 90.56 124 LEU A C 1
ATOM 1003 O O . LEU A 1 124 ? 28.248 -7.912 -27.721 1.00 90.56 124 LEU A O 1
ATOM 1007 N N . ARG A 1 125 ? 26.696 -6.336 -27.336 1.00 89.38 125 ARG A N 1
ATOM 1008 C CA . ARG A 1 125 ? 25.631 -6.989 -28.105 1.00 89.38 125 ARG A CA 1
ATOM 1009 C C . ARG A 1 125 ? 26.018 -7.149 -29.574 1.00 89.38 125 ARG A C 1
ATOM 1011 O O . ARG A 1 125 ? 25.836 -8.224 -30.125 1.00 89.38 125 ARG A O 1
ATOM 1018 N N . LYS A 1 126 ? 26.579 -6.118 -30.209 1.00 90.00 126 LYS A N 1
ATOM 1019 C CA . LYS A 1 126 ? 27.027 -6.208 -31.610 1.00 90.00 126 LYS A CA 1
ATOM 1020 C C . LYS A 1 126 ? 28.189 -7.182 -31.792 1.00 90.00 126 LYS A C 1
ATOM 1022 O O . LYS A 1 126 ? 28.219 -7.890 -32.784 1.00 90.00 126 LYS A O 1
ATOM 1027 N N . THR A 1 127 ? 29.128 -7.235 -30.854 1.00 90.75 127 THR A N 1
ATOM 1028 C CA . THR A 1 127 ? 30.301 -8.114 -30.974 1.00 90.75 127 THR A CA 1
ATOM 1029 C C . THR A 1 127 ? 29.980 -9.576 -30.660 1.00 90.75 127 THR A C 1
ATOM 1031 O O . THR A 1 127 ? 30.548 -10.461 -31.287 1.00 90.75 127 THR A O 1
ATOM 1034 N N . LEU A 1 128 ? 29.100 -9.839 -29.688 1.00 88.19 128 LEU A N 1
ATOM 1035 C CA . LEU A 1 128 ? 28.831 -11.194 -29.183 1.00 88.19 128 LEU A CA 1
ATOM 1036 C C . LEU A 1 128 ? 27.531 -11.813 -29.712 1.00 88.19 128 LEU A C 1
ATOM 1038 O O . LEU A 1 128 ? 27.387 -13.029 -29.667 1.00 88.19 128 LEU A O 1
ATOM 1042 N N . LEU A 1 129 ? 26.572 -10.995 -30.157 1.00 83.19 129 LEU A N 1
ATOM 1043 C CA . LEU A 1 129 ? 25.237 -11.434 -30.588 1.00 83.19 129 LEU A CA 1
ATOM 1044 C C . LEU A 1 129 ? 24.919 -11.045 -32.042 1.00 83.19 129 LEU A C 1
ATOM 1046 O O . LEU A 1 129 ? 23.770 -11.174 -32.464 1.00 83.19 129 LEU A O 1
ATOM 1050 N N . SER A 1 130 ? 25.901 -10.561 -32.811 1.00 66.31 130 SER A N 1
ATOM 1051 C CA . SER A 1 130 ? 25.763 -10.498 -34.271 1.00 66.31 130 SER A CA 1
ATOM 1052 C C . SER A 1 130 ? 25.929 -11.913 -34.852 1.00 66.31 130 SER A C 1
ATOM 1054 O O . SER A 1 130 ? 26.806 -12.629 -34.367 1.00 66.31 130 SER A O 1
ATOM 1056 N N . PRO A 1 131 ? 25.094 -12.331 -35.825 1.00 58.03 131 PRO A N 1
ATOM 1057 C CA . PRO A 1 131 ? 25.206 -13.636 -36.481 1.00 58.03 131 PRO A CA 1
ATOM 1058 C C . PRO A 1 131 ? 26.508 -13.792 -37.272 1.00 58.03 131 PRO A C 1
ATOM 1060 O O . PRO A 1 131 ? 27.063 -12.754 -37.710 1.00 58.03 131 PRO A O 1
#

Sequence (131 aa):
MPKLKPGTIWPKPAKVELTQEQIDKIADTDMTFSQVEEKYGEENAILVGIARDPDNPEWTDEDWARARPAIEVHPELVKAHRRARAQGKKIPMIEHVSIPLDAHLVRRLEKTDPNWKTRVNDILRKTLLSP

Secondary structure (DSSP, 8-state):
-PPPPTT-PPPPPP-----HHHHHHHHTS---HHHHHHHH-HHHHHHHHHHH-TTSPPPPHHHHHH---HHHH-HHHHHHHHHHHHT-----S---------HHHHHHHHHH-TTHHHHHHHHHHHHHH--

Mean predicted aligned error: 15.16 Å